Protein AF-F3GNG9-F1 (afdb_monomer_lite)

Foldseek 3Di:
DPPVDPVCVVVVVVCVVVVHDDDDDDDDDDDDDPDDDDDPVVVCVVVVND

Secondary structure (DSSP, 8-state):
-----GGGHHHHHHHHHTT-----PPPPPPPP-S---SSHHHHHHHHT--

InterPro domains:
  IPR003723 Precorrin-6x reductase [PF02571] (1-47)
  IPR003723 Precorrin-6x reductase [PS51014] (1-50)

Sequence (50 aa):
KNSGSSSTEPKLDVAREHGLPVLILKRPQLPDVDRLFWGVDEVLEALGLD

Radius of gyration: 16.04 Å; chains: 1; bounding box: 23×25×42 Å

Organism: NCBI:txid629263

Structure (mmCIF, N/CA/C/O backbone):
data_AF-F3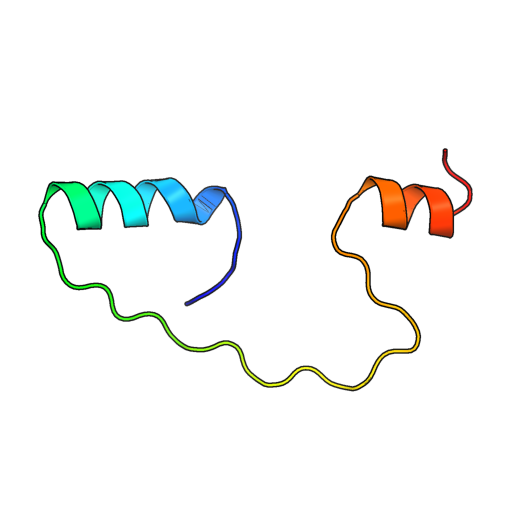GNG9-F1
#
_entry.id   AF-F3GNG9-F1
#
loop_
_atom_site.group_PDB
_atom_site.id
_atom_site.type_symbol
_atom_site.label_atom_id
_atom_site.label_alt_id
_atom_site.label_comp_id
_atom_site.label_asym_id
_atom_site.label_entity_id
_atom_site.label_seq_id
_atom_site.pdbx_PDB_ins_code
_atom_site.Cartn_x
_atom_site.Cartn_y
_atom_site.Cartn_z
_atom_site.occupancy
_atom_site.B_iso_or_equiv
_atom_site.auth_seq_id
_atom_site.auth_comp_id
_atom_site.auth_asym_id
_atom_site.auth_atom_id
_atom_site.pdbx_PDB_model_num
ATOM 1 N N . LYS A 1 1 ? -8.244 -4.229 4.701 1.00 89.25 1 LYS A N 1
ATOM 2 C CA . LYS A 1 1 ? -7.524 -4.720 3.495 1.00 89.25 1 LYS A CA 1
ATOM 3 C C . LYS A 1 1 ? -6.080 -4.252 3.575 1.00 89.25 1 LYS A C 1
ATOM 5 O O . LYS A 1 1 ? -5.880 -3.123 4.004 1.00 89.25 1 LYS A O 1
ATOM 10 N N . ASN A 1 2 ? -5.107 -5.077 3.188 1.00 90.31 2 ASN A N 1
ATOM 11 C CA . ASN A 1 2 ? -3.702 -4.669 3.138 1.00 90.31 2 ASN A CA 1
ATOM 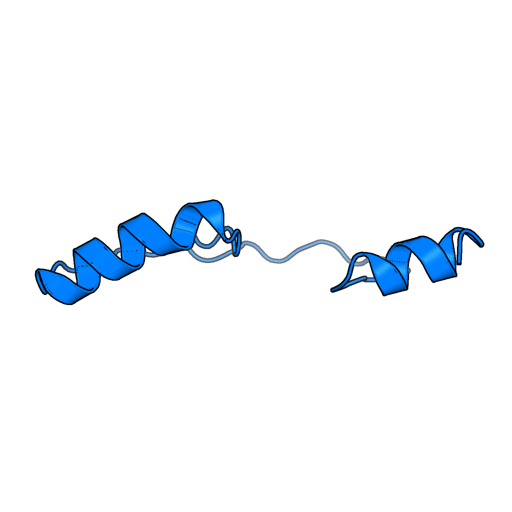12 C C . ASN A 1 2 ? -3.408 -3.884 1.843 1.00 90.31 2 ASN A C 1
ATOM 14 O O . ASN A 1 2 ? -2.892 -4.456 0.893 1.00 90.31 2 ASN A O 1
ATOM 18 N N . SER A 1 3 ? -3.793 -2.606 1.762 1.00 87.38 3 SER A N 1
ATOM 19 C CA . SER A 1 3 ? -3.598 -1.767 0.562 1.00 87.38 3 SER A CA 1
ATOM 20 C C . SER A 1 3 ? -2.210 -1.135 0.453 1.00 87.38 3 SER A C 1
ATOM 22 O O . SER A 1 3 ? -1.839 -0.727 -0.640 1.00 87.38 3 SER A O 1
ATOM 24 N N . GLY A 1 4 ? -1.430 -1.076 1.541 1.00 85.12 4 GLY A N 1
ATOM 25 C CA . GLY A 1 4 ? -0.064 -0.520 1.550 1.00 85.12 4 GLY A CA 1
ATOM 26 C C . GLY A 1 4 ? 0.043 0.956 1.148 1.00 85.12 4 GLY A C 1
ATOM 27 O O . GLY A 1 4 ? 1.102 1.388 0.725 1.00 85.12 4 GLY A O 1
ATOM 28 N N . SER A 1 5 ? -1.052 1.713 1.243 1.00 85.75 5 SER A N 1
ATOM 29 C CA . SER A 1 5 ? -1.078 3.154 0.970 1.00 85.75 5 SER A CA 1
ATOM 30 C C . SER A 1 5 ? -0.848 3.928 2.267 1.00 85.75 5 SER A C 1
ATOM 32 O O . SER A 1 5 ? -1.398 3.548 3.306 1.00 85.75 5 SER A O 1
ATOM 34 N N . SER A 1 6 ? -0.132 5.049 2.190 1.00 87.44 6 SER A N 1
ATOM 35 C CA . SER A 1 6 ? 0.032 5.995 3.304 1.00 87.44 6 SER A CA 1
ATOM 36 C C . SER A 1 6 ? -1.309 6.506 3.840 1.00 87.44 6 SER A C 1
ATOM 38 O O . SER A 1 6 ? -1.482 6.673 5.040 1.00 87.44 6 SER A O 1
ATOM 40 N N . SER A 1 7 ? -2.344 6.621 2.999 1.00 88.75 7 SER A N 1
ATOM 41 C CA . SER A 1 7 ? -3.696 6.999 3.442 1.00 88.75 7 SER A CA 1
ATOM 42 C C . SER A 1 7 ? -4.340 5.980 4.392 1.00 88.75 7 SER A C 1
ATOM 44 O O . SER A 1 7 ? -5.376 6.255 4.996 1.00 88.75 7 SER A O 1
ATOM 46 N N . THR A 1 8 ? -3.775 4.774 4.510 1.00 84.62 8 THR A N 1
ATOM 47 C CA . THR A 1 8 ? -4.258 3.740 5.435 1.00 84.62 8 THR A CA 1
ATOM 48 C C . THR A 1 8 ? -3.483 3.644 6.739 1.00 84.62 8 THR A C 1
ATOM 50 O O . THR A 1 8 ? -3.935 2.920 7.621 1.00 84.62 8 THR A O 1
ATOM 53 N N . GLU A 1 9 ? -2.396 4.393 6.874 1.00 89.56 9 GLU A N 1
ATOM 54 C CA . GLU A 1 9 ? -1.572 4.463 8.079 1.00 89.56 9 GLU A CA 1
ATOM 55 C C . GLU A 1 9 ? -2.327 5.091 9.268 1.00 89.56 9 GLU A C 1
ATOM 57 O O . GLU A 1 9 ? -2.441 4.411 10.291 1.00 89.56 9 GLU A O 1
ATOM 62 N N . PRO A 1 10 ? -3.042 6.235 9.124 1.00 93.00 10 PRO A N 1
ATOM 63 C CA . PRO A 1 10 ? -3.660 6.903 10.276 1.00 93.00 10 PRO A CA 1
ATOM 64 C C . PRO A 1 10 ? -4.665 6.036 11.048 1.00 93.00 10 PRO A C 1
ATOM 66 O O . PRO A 1 10 ? -4.735 6.071 12.271 1.00 93.00 10 PRO A O 1
ATOM 69 N N . LYS A 1 11 ? -5.446 5.204 10.351 1.00 91.19 11 LYS A N 1
ATOM 70 C CA . LYS A 1 11 ? -6.421 4.311 11.006 1.00 91.19 11 LYS A CA 1
ATOM 71 C C . LYS A 1 11 ? -5.774 3.120 11.717 1.00 91.19 11 LYS A C 1
ATOM 73 O O . LYS A 1 11 ? -6.387 2.558 12.620 1.00 91.19 11 LYS A O 1
ATOM 78 N N . LEU A 1 12 ? -4.587 2.692 11.283 1.00 94.56 12 LEU A N 1
ATOM 79 C CA . LEU A 1 12 ? -3.843 1.613 11.935 1.00 94.56 12 LEU A CA 1
ATOM 80 C C . LEU A 1 12 ? -3.145 2.125 13.192 1.00 94.56 12 LEU A C 1
ATOM 82 O O . LEU A 1 12 ? -3.097 1.404 14.186 1.00 94.56 12 LEU A O 1
ATOM 86 N N . ASP A 1 13 ? -2.671 3.367 13.160 1.00 95.19 13 ASP A N 1
ATOM 87 C CA . ASP A 1 13 ? -2.055 4.014 14.315 1.00 95.19 13 ASP A CA 1
ATOM 88 C C . ASP A 1 13 ? -3.064 4.227 15.434 1.00 95.19 13 ASP A C 1
ATOM 90 O O . ASP A 1 13 ? -2.850 3.729 16.537 1.00 95.19 13 ASP A O 1
ATOM 94 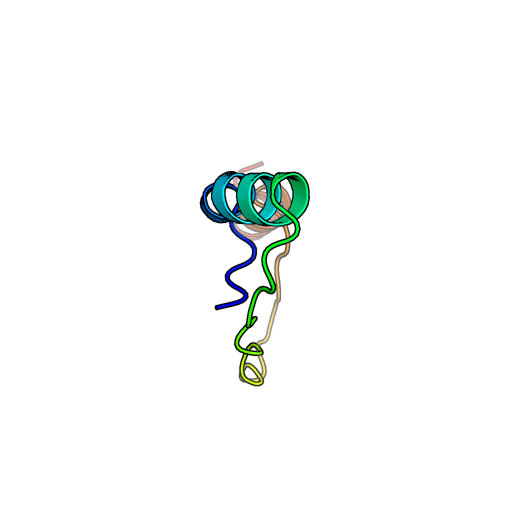N N . VAL A 1 14 ? -4.229 4.800 15.121 1.00 96.69 14 VAL A N 1
ATOM 95 C CA . VAL A 1 14 ? -5.320 4.954 16.096 1.00 96.69 14 VAL A CA 1
ATOM 96 C C . VAL A 1 14 ? -5.757 3.597 16.667 1.00 96.69 14 VAL A C 1
ATOM 98 O O . VAL A 1 14 ? -5.958 3.458 17.872 1.00 96.69 14 VAL A O 1
ATOM 101 N N . ALA A 1 15 ? -5.871 2.552 15.838 1.00 96.75 15 ALA A N 1
ATOM 102 C CA . ALA A 1 15 ? -6.209 1.217 16.337 1.00 96.75 15 ALA A CA 1
ATOM 103 C C . ALA A 1 15 ? -5.155 0.680 17.321 1.00 96.75 15 ALA A C 1
ATOM 105 O O . ALA A 1 15 ? -5.514 0.080 18.331 1.00 96.75 15 ALA A O 1
ATOM 106 N N . ARG A 1 16 ? -3.866 0.928 17.063 1.00 96.69 16 ARG A N 1
ATOM 107 C CA . ARG A 1 16 ? -2.766 0.537 17.951 1.00 96.69 16 ARG A CA 1
ATOM 108 C C . ARG A 1 16 ? -2.785 1.311 19.267 1.00 96.69 16 ARG A C 1
ATOM 110 O O . ARG A 1 16 ? -2.666 0.686 20.315 1.00 96.69 16 ARG A O 1
ATOM 117 N N . GLU A 1 17 ? -2.967 2.629 19.215 1.00 98.19 17 GLU A N 1
ATOM 118 C CA . GLU A 1 17 ? -3.059 3.501 20.397 1.00 98.19 17 GLU A CA 1
ATOM 119 C C . GLU A 1 17 ? -4.179 3.064 21.347 1.00 98.19 17 GLU A C 1
ATOM 121 O O . GLU A 1 17 ? -4.008 3.066 22.564 1.00 98.19 17 GLU A O 1
ATOM 126 N N . HIS A 1 18 ? -5.304 2.616 20.789 1.00 97.94 18 HIS A N 1
ATOM 127 C CA . HIS A 1 18 ? -6.452 2.136 21.555 1.00 97.94 18 HIS A CA 1
ATOM 128 C C . HIS A 1 18 ? -6.452 0.619 21.819 1.00 97.94 18 HIS A C 1
ATOM 130 O O . HIS A 1 18 ? -7.426 0.101 22.365 1.00 97.94 18 HIS A O 1
ATOM 136 N N . GLY A 1 19 ? -5.398 -0.113 21.437 1.00 97.75 19 GLY A N 1
ATOM 137 C CA . GLY A 1 19 ? -5.311 -1.567 21.629 1.00 97.75 19 GLY A CA 1
ATOM 138 C C . GLY A 1 19 ? -6.397 -2.363 20.891 1.00 97.75 19 GLY A C 1
ATOM 139 O O . GLY A 1 19 ? -6.759 -3.463 21.312 1.00 97.75 19 GLY A O 1
ATOM 140 N N . LEU A 1 20 ? -6.949 -1.812 19.808 1.00 98.00 20 LEU A N 1
ATOM 141 C CA . LEU A 1 20 ? -8.025 -2.424 19.041 1.00 98.00 20 LEU A CA 1
ATOM 142 C C . LEU A 1 20 ? -7.473 -3.505 18.100 1.00 98.00 20 LEU A C 1
ATOM 144 O O . LEU A 1 20 ? -6.538 -3.246 17.335 1.00 98.00 20 LEU A O 1
ATOM 148 N N . PRO A 1 21 ? -8.066 -4.712 18.082 1.00 97.38 21 PRO A N 1
ATOM 149 C CA . PRO A 1 21 ? -7.667 -5.744 17.139 1.00 97.38 21 PRO A CA 1
ATOM 150 C C . PRO A 1 21 ? -8.026 -5.331 15.707 1.00 97.38 21 PRO A C 1
ATOM 152 O O . PRO A 1 21 ? -9.149 -4.910 15.422 1.00 97.38 21 PRO A O 1
ATOM 155 N N . VAL A 1 22 ? -7.082 -5.503 14.778 1.00 95.81 22 VAL A N 1
ATOM 156 C CA . VAL A 1 22 ? -7.277 -5.190 13.357 1.00 95.81 22 VAL A CA 1
ATOM 157 C C . VAL A 1 22 ? -7.256 -6.466 12.527 1.00 95.81 22 VAL A C 1
ATOM 159 O O . VAL A 1 22 ? -6.237 -7.146 12.425 1.00 95.81 22 VAL A O 1
ATOM 162 N N . LEU A 1 23 ? -8.367 -6.755 11.847 1.00 96.12 23 LEU A N 1
ATOM 163 C CA . LEU A 1 23 ? -8.406 -7.795 10.823 1.00 96.12 23 LEU A CA 1
ATOM 164 C C . LEU A 1 23 ? -7.867 -7.253 9.493 1.00 96.12 23 LEU A C 1
ATOM 166 O O . LEU A 1 23 ? -8.511 -6.457 8.799 1.00 96.12 23 LEU A O 1
ATOM 170 N N . ILE A 1 24 ? -6.692 -7.729 9.093 1.00 94.12 24 ILE A N 1
ATOM 171 C CA . ILE A 1 24 ? -6.080 -7.362 7.817 1.00 94.12 24 ILE A CA 1
ATOM 172 C C . ILE A 1 24 ? -6.357 -8.448 6.774 1.00 94.12 24 ILE A C 1
ATOM 174 O O . ILE A 1 24 ? -5.766 -9.523 6.797 1.00 94.12 24 ILE A O 1
ATOM 178 N N . LEU A 1 25 ? -7.224 -8.144 5.802 1.00 94.94 25 LEU A N 1
ATOM 179 C CA . LEU A 1 25 ? -7.422 -9.016 4.639 1.00 94.94 25 LEU A CA 1
ATOM 180 C C . LEU A 1 25 ? -6.125 -9.122 3.813 1.00 94.94 25 LEU A C 1
ATOM 182 O O . LEU A 1 25 ? -5.623 -8.094 3.334 1.00 94.94 25 LEU A O 1
ATOM 186 N N . LYS A 1 26 ? -5.628 -10.357 3.646 1.00 93.81 26 LYS A N 1
ATOM 187 C CA . LYS A 1 26 ? -4.440 -10.718 2.854 1.00 93.81 26 LYS A CA 1
ATOM 188 C C . LYS A 1 26 ? -4.595 -10.279 1.392 1.00 93.81 26 LYS A C 1
ATOM 190 O O . LYS A 1 26 ? -5.690 -10.354 0.836 1.00 93.81 26 LYS A O 1
ATOM 195 N N . ARG A 1 27 ? -3.499 -9.828 0.769 1.00 94.31 27 ARG A N 1
ATOM 196 C CA . ARG A 1 27 ? -3.474 -9.566 -0.678 1.00 94.31 27 ARG A CA 1
ATOM 197 C C . ARG A 1 27 ? -3.568 -10.890 -1.449 1.00 94.31 27 ARG A C 1
ATOM 199 O O . ARG A 1 27 ? -2.928 -11.860 -1.036 1.00 94.31 27 ARG A O 1
ATOM 206 N N . PRO A 1 28 ? -4.338 -10.951 -2.543 1.00 95.31 28 PRO A N 1
ATOM 207 C CA . PRO A 1 28 ? -4.293 -12.105 -3.430 1.00 95.31 28 PRO A CA 1
ATOM 208 C C . PRO A 1 28 ? -2.904 -12.230 -4.070 1.00 95.31 28 PRO A C 1
ATOM 210 O O . PRO A 1 28 ? -2.131 -11.270 -4.087 1.00 95.31 28 PRO A O 1
ATOM 213 N N . GLN A 1 29 ? -2.604 -13.416 -4.599 1.00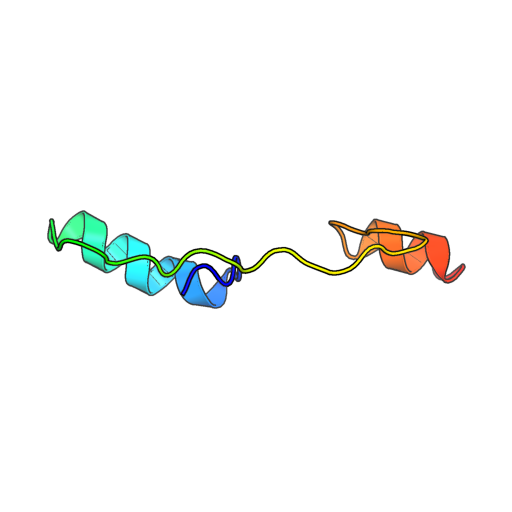 95.12 29 GLN A N 1
ATOM 214 C CA . GLN A 1 29 ? -1.493 -13.568 -5.537 1.00 95.12 29 GLN A CA 1
ATOM 215 C C . GLN A 1 29 ? -1.776 -12.703 -6.767 1.00 95.12 29 GLN A C 1
ATOM 217 O O . GLN A 1 29 ? -2.915 -12.659 -7.241 1.00 95.12 29 GLN A O 1
ATOM 222 N N . LEU A 1 30 ? -0.759 -11.984 -7.232 1.00 92.62 30 LEU A N 1
ATOM 223 C CA . LEU A 1 30 ? -0.840 -11.224 -8.473 1.00 92.62 30 LEU A CA 1
ATOM 224 C C . LEU A 1 30 ? -0.432 -12.130 -9.646 1.00 92.62 30 LEU A C 1
ATOM 226 O O . LEU A 1 30 ? 0.295 -13.097 -9.420 1.00 92.62 30 LEU A O 1
ATOM 230 N N . PRO A 1 31 ? -0.903 -11.852 -10.871 1.00 95.69 31 PRO A N 1
ATOM 231 C CA . PRO A 1 31 ? -0.407 -12.523 -12.070 1.00 95.69 31 PRO A CA 1
ATOM 232 C C . PRO A 1 31 ? 1.086 -12.258 -12.296 1.00 95.69 31 PRO A C 1
ATOM 234 O O . PRO A 1 31 ? 1.619 -11.261 -11.803 1.00 95.69 31 PRO A O 1
ATOM 237 N N . ASP A 1 32 ? 1.723 -13.111 -13.096 1.00 96.62 32 ASP A N 1
ATOM 238 C CA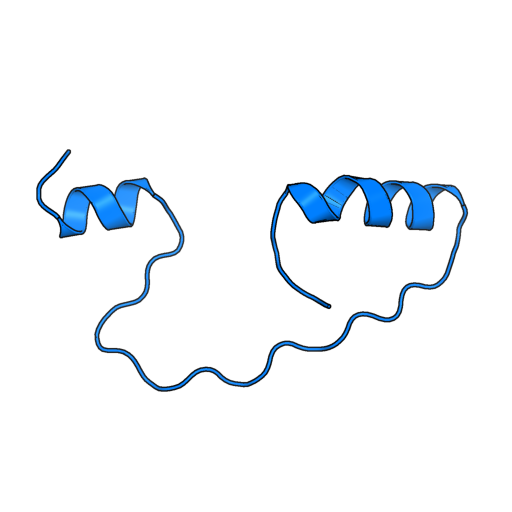 . ASP A 1 32 ? 3.071 -12.851 -13.600 1.00 96.62 32 ASP A CA 1
ATOM 239 C C . ASP A 1 32 ? 3.085 -11.583 -14.468 1.00 96.62 32 ASP A C 1
ATOM 241 O O . ASP A 1 32 ? 2.122 -11.281 -15.181 1.00 96.62 32 ASP A O 1
ATOM 245 N N . VAL A 1 33 ? 4.183 -10.835 -14.395 1.00 96.44 33 VAL A N 1
ATOM 246 C CA . VAL A 1 33 ? 4.394 -9.579 -15.124 1.00 96.44 33 VAL A CA 1
ATOM 247 C C . VAL A 1 33 ? 5.810 -9.541 -15.684 1.00 96.44 33 VAL A C 1
ATOM 249 O O . VAL A 1 33 ? 6.728 -10.091 -15.080 1.00 96.44 33 VAL A O 1
ATOM 252 N N . ASP A 1 34 ? 6.007 -8.850 -16.807 1.00 96.75 34 ASP A N 1
ATOM 253 C CA . ASP A 1 34 ? 7.340 -8.696 -17.405 1.00 96.75 34 ASP A CA 1
ATOM 254 C C . ASP A 1 34 ? 8.273 -7.843 -16.531 1.00 96.75 34 ASP A C 1
ATOM 256 O O . ASP A 1 34 ? 9.487 -8.047 -16.508 1.00 96.75 34 ASP A O 1
ATOM 260 N N . ARG A 1 35 ? 7.710 -6.852 -15.826 1.00 96.25 35 ARG A N 1
ATOM 261 C CA . ARG A 1 35 ? 8.435 -5.892 -14.983 1.00 96.25 35 ARG A CA 1
ATOM 262 C C . ARG A 1 35 ? 7.593 -5.495 -13.775 1.00 96.25 35 ARG A C 1
ATOM 264 O O . ARG A 1 35 ? 6.367 -5.434 -13.860 1.00 96.25 35 ARG A O 1
ATOM 271 N N . LEU A 1 36 ? 8.258 -5.187 -12.666 1.00 95.75 36 LEU A N 1
ATOM 272 C CA . LEU A 1 36 ? 7.636 -4.756 -11.417 1.00 95.75 36 LEU A CA 1
ATOM 273 C C . LEU A 1 36 ? 8.390 -3.540 -10.877 1.00 95.75 36 LEU A C 1
ATOM 275 O O . LEU A 1 36 ? 9.618 -3.530 -10.908 1.00 95.75 36 LEU A O 1
ATOM 279 N N . PHE A 1 37 ? 7.641 -2.550 -10.394 1.00 96.25 37 PHE A N 1
ATOM 280 C CA . PHE A 1 37 ? 8.172 -1.301 -9.855 1.00 96.25 37 PHE A CA 1
ATOM 281 C C . PHE A 1 37 ? 7.648 -1.073 -8.438 1.00 96.25 37 PHE A C 1
ATOM 283 O O . PHE A 1 37 ? 6.465 -1.304 -8.162 1.00 96.25 37 PHE A O 1
ATOM 290 N N . TRP A 1 38 ? 8.521 -0.617 -7.548 1.00 93.56 38 TRP A N 1
ATOM 291 C CA . TRP A 1 38 ? 8.221 -0.304 -6.150 1.00 93.56 38 TRP A CA 1
ATOM 292 C C . TRP A 1 38 ? 8.188 1.199 -5.872 1.00 93.56 38 TRP A C 1
ATOM 294 O O . TRP A 1 38 ? 7.599 1.615 -4.872 1.00 93.56 38 TRP A O 1
ATOM 304 N N . GLY A 1 39 ? 8.793 1.993 -6.756 1.00 94.00 39 GLY A N 1
ATOM 305 C CA . GLY A 1 39 ? 8.935 3.439 -6.632 1.00 94.00 39 GLY A CA 1
ATOM 306 C C . GLY A 1 39 ? 8.430 4.197 -7.855 1.00 94.00 39 GLY A C 1
ATOM 307 O O . GLY A 1 39 ? 8.204 3.626 -8.920 1.00 94.00 39 GLY A O 1
ATOM 308 N N . VAL A 1 40 ? 8.216 5.502 -7.685 1.00 95.62 40 VAL A N 1
ATOM 309 C CA . VAL A 1 40 ? 7.844 6.399 -8.793 1.00 95.62 40 VAL A CA 1
ATOM 310 C C . VAL A 1 40 ? 9.053 6.678 -9.681 1.00 95.62 40 VAL A C 1
ATOM 312 O O . VAL A 1 40 ? 8.913 6.705 -10.894 1.00 95.62 40 VAL A O 1
ATOM 315 N N . ASP A 1 41 ? 10.224 6.837 -9.079 1.00 97.12 41 ASP A N 1
ATOM 316 C CA . ASP A 1 41 ? 11.525 6.962 -9.734 1.00 97.12 41 ASP A CA 1
ATOM 317 C C . ASP A 1 41 ? 11.797 5.795 -10.690 1.00 97.12 41 ASP A C 1
ATOM 319 O O . ASP A 1 41 ? 12.038 6.022 -11.868 1.00 97.12 41 ASP A O 1
ATOM 323 N N . GLU A 1 42 ? 11.609 4.549 -10.244 1.00 97.50 42 GLU A N 1
ATOM 324 C CA . GLU A 1 42 ? 11.792 3.373 -11.111 1.00 97.50 42 GLU A CA 1
ATOM 325 C C . GLU A 1 42 ? 10.843 3.379 -12.330 1.00 97.50 42 GLU A C 1
ATOM 327 O O . GLU A 1 42 ? 11.165 2.852 -13.399 1.00 97.50 42 GLU A O 1
ATOM 332 N N . VAL A 1 43 ? 9.650 3.968 -12.175 1.00 97.31 43 VAL A N 1
ATOM 333 C CA . VAL A 1 43 ? 8.684 4.134 -13.270 1.00 97.31 43 VAL A CA 1
ATOM 334 C C . VAL A 1 43 ? 9.124 5.248 -14.220 1.00 97.31 43 VAL A C 1
ATOM 336 O O . VAL A 1 43 ? 9.004 5.074 -15.431 1.00 97.31 43 VAL A O 1
ATOM 339 N N . LEU A 1 44 ? 9.619 6.375 -13.706 1.00 98.00 44 LEU A N 1
ATOM 340 C CA . LEU A 1 44 ? 10.099 7.491 -14.526 1.00 98.00 44 LEU A CA 1
ATOM 341 C C . LEU A 1 44 ? 11.322 7.085 -15.356 1.00 98.00 44 LEU A C 1
ATOM 343 O O . LEU A 1 44 ? 11.312 7.308 -16.570 1.00 98.00 44 LEU A O 1
ATOM 347 N N . GLU A 1 45 ? 12.267 6.355 -14.763 1.00 97.31 45 GLU A N 1
ATOM 348 C CA . GLU A 1 45 ? 13.419 5.777 -15.461 1.00 97.31 45 GLU A CA 1
ATOM 349 C C . GLU A 1 45 ? 12.960 4.856 -16.598 1.00 97.31 45 GLU A C 1
ATOM 351 O O . GLU A 1 45 ? 13.391 4.972 -17.748 1.00 97.31 45 GLU A O 1
ATOM 356 N N . ALA A 1 46 ? 12.000 3.970 -16.310 1.00 97.25 46 ALA A N 1
ATOM 357 C CA . ALA A 1 46 ? 11.449 3.044 -17.294 1.00 97.25 46 ALA A CA 1
ATOM 358 C C . ALA A 1 46 ? 10.719 3.736 -18.455 1.00 97.25 46 ALA A C 1
ATOM 360 O O . ALA A 1 46 ? 10.621 3.149 -19.537 1.00 97.25 46 ALA A O 1
ATOM 361 N N . LEU A 1 47 ? 10.193 4.941 -18.227 1.00 97.25 47 LEU A N 1
ATOM 362 C CA . LEU A 1 47 ? 9.532 5.771 -19.232 1.00 97.25 47 LEU A CA 1
ATOM 363 C C . LEU A 1 47 ? 10.500 6.726 -19.951 1.00 97.25 47 LEU A C 1
ATOM 365 O O . LEU A 1 47 ? 10.094 7.348 -20.933 1.00 97.25 47 LEU A O 1
ATOM 369 N N . GLY A 1 48 ? 11.754 6.833 -19.499 1.00 96.81 48 GLY A N 1
ATOM 370 C CA . GLY A 1 48 ? 12.735 7.787 -20.020 1.00 96.81 48 GLY A CA 1
ATOM 3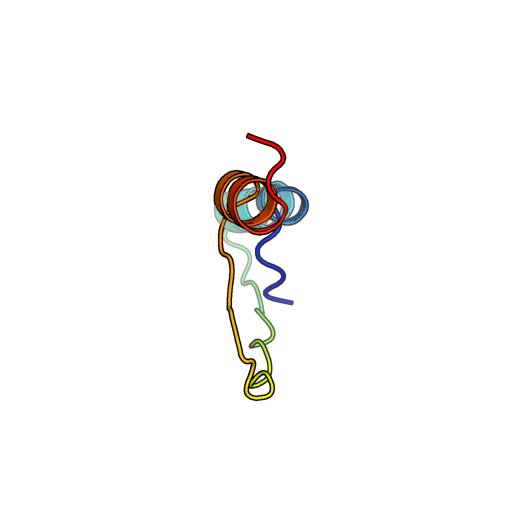71 C C . GLY A 1 48 ? 12.408 9.237 -19.657 1.00 96.81 48 GLY A C 1
ATOM 372 O O . GLY A 1 48 ? 12.590 10.127 -20.487 1.00 96.81 48 GLY A O 1
ATOM 373 N N . LEU A 1 49 ? 11.860 9.457 -18.460 1.00 96.38 49 LEU A N 1
ATOM 374 C CA . LEU A 1 49 ? 11.393 10.757 -17.962 1.00 96.38 49 LEU A CA 1
ATOM 375 C C . LEU A 1 49 ? 12.232 11.305 -16.793 1.00 96.38 49 LEU A C 1
ATOM 377 O O . LEU A 1 49 ? 11.773 12.230 -16.120 1.00 96.38 49 LEU A O 1
ATOM 381 N N . ASP A 1 50 ? 13.415 10.736 -16.560 1.00 73.44 50 ASP A N 1
ATOM 382 C CA . ASP A 1 50 ? 14.363 11.182 -15.529 1.00 73.44 50 ASP A CA 1
ATOM 383 C C . ASP A 1 50 ? 15.143 12.448 -15.916 1.00 73.44 50 ASP A C 1
ATOM 385 O O . ASP A 1 50 ? 15.544 12.580 -17.100 1.00 73.44 50 ASP A O 1
#

pLDDT: mean 93.98, std 4.65, range [73.44, 98.19]